Protein AF-A0A6I4Q3R5-F1 (afdb_monomer_lite)

Foldseek 3Di:
DADPVLLVVQVVFFAKAKDQDPVSLQVVLVSCQVSVFDAQVPHRSRDDPDPDDPIWIWGGHPPPPPGTIDTCPDPDVVNNVRGHYCHVVNVVSVVVD

Structure (mmCIF, N/CA/C/O backbone):
data_AF-A0A6I4Q3R5-F1
#
_entry.id   AF-A0A6I4Q3R5-F1
#
loop_
_atom_site.group_PDB
_atom_site.id
_atom_site.type_symbol
_atom_site.label_atom_id
_atom_site.label_alt_id
_atom_site.label_comp_id
_atom_site.label_asym_id
_atom_site.label_entity_id
_atom_site.label_seq_id
_atom_site.pdbx_PDB_ins_code
_atom_site.Cartn_x
_atom_site.Cartn_y
_atom_site.Cartn_z
_atom_site.occupancy
_atom_site.B_iso_or_equiv
_atom_site.auth_seq_id
_atom_site.auth_comp_id
_atom_site.auth_asym_id
_atom_site.auth_atom_id
_atom_site.pdbx_PDB_model_num
ATOM 1 N N . MET A 1 1 ? -2.948 -4.089 14.750 1.00 72.12 1 MET A N 1
ATOM 2 C CA . MET A 1 1 ? -4.152 -4.617 14.089 1.00 72.12 1 MET A CA 1
ATOM 3 C C . MET A 1 1 ? -4.682 -3.460 13.290 1.00 72.12 1 MET A C 1
ATOM 5 O O . MET A 1 1 ? -5.094 -2.483 13.898 1.00 72.12 1 MET A O 1
ATOM 9 N N . THR A 1 2 ? -4.549 -3.535 11.978 1.00 85.88 2 THR A N 1
ATOM 10 C CA . THR A 1 2 ? -4.902 -2.453 11.065 1.00 85.88 2 THR A CA 1
ATOM 11 C C . THR A 1 2 ? -6.408 -2.218 11.066 1.00 85.88 2 THR A C 1
ATOM 13 O O . THR A 1 2 ? -7.206 -3.158 11.119 1.00 85.88 2 THR A O 1
ATOM 16 N N . SER A 1 3 ? -6.821 -0.956 11.018 1.00 91.19 3 SER A N 1
ATOM 17 C CA . SER A 1 3 ? -8.230 -0.585 11.006 1.00 91.19 3 SER A CA 1
ATOM 18 C C . SER A 1 3 ? -8.945 -1.139 9.784 1.00 91.19 3 SER A C 1
ATOM 20 O O . SER A 1 3 ? -8.416 -1.251 8.675 1.00 91.19 3 SER A O 1
ATOM 22 N N . LYS A 1 4 ? -10.237 -1.410 9.981 1.00 90.81 4 LYS A N 1
ATOM 23 C CA . LYS A 1 4 ? -11.132 -1.883 8.925 1.00 90.81 4 LYS A CA 1
ATOM 24 C C . LYS A 1 4 ? -11.130 -0.962 7.698 1.00 90.81 4 LYS A C 1
ATOM 26 O O . LYS A 1 4 ? -11.196 -1.449 6.577 1.00 90.81 4 LYS A O 1
ATOM 31 N N . LYS A 1 5 ? -11.016 0.353 7.907 1.00 92.12 5 LYS A N 1
ATOM 32 C CA . 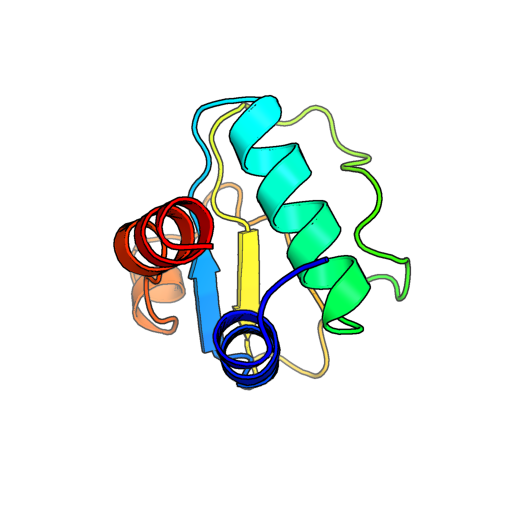LYS A 1 5 ? -10.985 1.357 6.837 1.00 92.12 5 LYS A CA 1
ATOM 33 C C . LYS A 1 5 ? -9.744 1.213 5.954 1.00 92.12 5 LYS A C 1
ATOM 35 O O . LYS A 1 5 ? -9.859 1.277 4.732 1.00 92.12 5 LYS A O 1
ATOM 40 N N . ILE A 1 6 ? -8.579 0.987 6.561 1.00 91.69 6 ILE A N 1
ATOM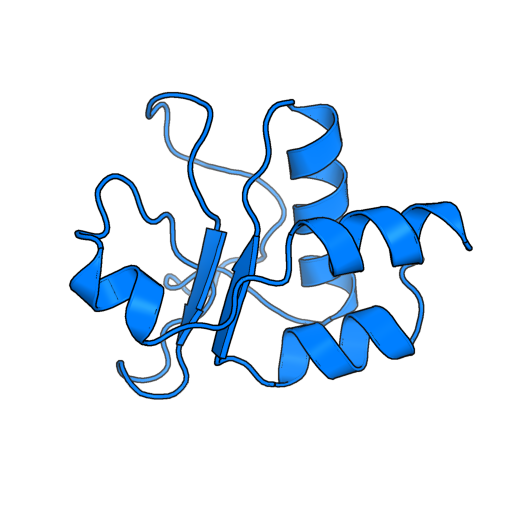 41 C CA . ILE A 1 6 ? -7.340 0.729 5.826 1.00 91.69 6 ILE A CA 1
ATOM 42 C C . ILE A 1 6 ? -7.445 -0.605 5.082 1.00 91.69 6 ILE A C 1
ATOM 44 O O . ILE A 1 6 ? -7.187 -0.640 3.882 1.00 91.69 6 ILE A O 1
ATOM 48 N N . ILE A 1 7 ? -7.921 -1.669 5.738 1.00 90.75 7 ILE A N 1
ATOM 49 C CA . ILE A 1 7 ? -8.116 -2.987 5.108 1.00 90.75 7 ILE A CA 1
ATOM 50 C C . ILE A 1 7 ? -9.014 -2.896 3.867 1.00 90.75 7 ILE A C 1
ATOM 52 O O . ILE A 1 7 ? -8.619 -3.334 2.787 1.00 90.75 7 ILE A O 1
ATOM 56 N N . GLU A 1 8 ? -10.199 -2.293 3.995 1.00 90.62 8 GLU A N 1
ATOM 57 C CA . GLU A 1 8 ? -11.147 -2.147 2.883 1.00 90.62 8 GLU A CA 1
ATOM 58 C C . GLU A 1 8 ? -10.535 -1.361 1.722 1.00 90.62 8 GLU A C 1
ATOM 60 O O . GLU A 1 8 ? -10.764 -1.694 0.560 1.00 90.62 8 GLU A O 1
ATOM 65 N N . ARG A 1 9 ? -9.727 -0.338 2.021 1.00 89.62 9 ARG A N 1
ATOM 66 C CA . ARG A 1 9 ? -9.058 0.460 0.995 1.00 89.62 9 ARG A 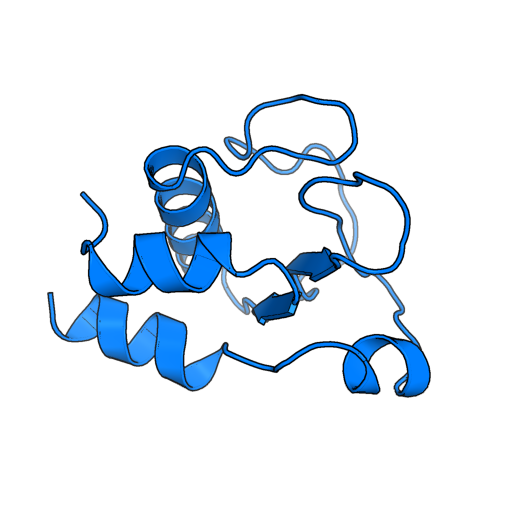CA 1
ATOM 67 C C . ARG A 1 9 ? -7.966 -0.322 0.275 1.00 89.62 9 ARG A C 1
ATOM 69 O O . ARG A 1 9 ? -7.924 -0.291 -0.954 1.00 89.62 9 ARG A O 1
ATOM 76 N N . LEU A 1 10 ? -7.127 -1.049 1.012 1.00 88.75 10 LEU A N 1
ATOM 77 C CA . LEU A 1 10 ? -6.078 -1.889 0.430 1.00 88.75 10 LEU A CA 1
ATOM 78 C C . LEU A 1 10 ? -6.673 -2.985 -0.467 1.00 88.75 10 LEU A C 1
ATOM 80 O O . LEU A 1 10 ? -6.081 -3.333 -1.489 1.00 88.75 10 LEU A O 1
ATOM 84 N N . GLN A 1 11 ? -7.878 -3.465 -0.151 1.00 86.31 11 GLN A N 1
ATOM 85 C CA . GLN A 1 11 ? -8.628 -4.441 -0.945 1.00 86.31 11 GLN A CA 1
ATOM 86 C C . GLN A 1 11 ? -9.281 -3.880 -2.219 1.00 86.31 11 GLN A C 1
ATOM 88 O O . GLN A 1 11 ? -9.809 -4.668 -2.997 1.00 86.31 11 GLN A O 1
ATOM 93 N N . GLN A 1 12 ? -9.244 -2.566 -2.482 1.00 83.00 12 GLN A N 1
ATOM 94 C CA . GLN A 1 12 ? -9.759 -1.993 -3.742 1.00 83.00 12 GLN A CA 1
ATOM 95 C C . GLN A 1 12 ? -8.798 -2.145 -4.932 1.00 83.00 12 GLN A C 1
ATOM 97 O O . GLN A 1 12 ? -9.222 -1.989 -6.070 1.00 83.00 12 GLN A O 1
ATOM 102 N N . LEU A 1 13 ? -7.541 -2.515 -4.674 1.00 72.00 13 LEU A N 1
ATOM 103 C CA . LEU A 1 13 ? -6.577 -3.035 -5.657 1.00 72.00 13 LEU A CA 1
ATOM 104 C C . LEU A 1 13 ? -6.142 -2.094 -6.797 1.00 72.00 13 LEU A C 1
ATOM 106 O O . LEU A 1 13 ? -5.696 -2.597 -7.818 1.00 72.00 13 LEU A O 1
ATOM 110 N N . ASP A 1 14 ? -6.217 -0.771 -6.640 1.00 82.06 14 ASP A N 1
ATOM 111 C CA . ASP A 1 14 ? -5.714 0.203 -7.629 1.00 82.06 14 ASP A CA 1
ATOM 112 C C . ASP A 1 14 ? -5.003 1.377 -6.937 1.00 82.06 14 ASP A C 1
ATOM 114 O O . ASP A 1 14 ? -5.424 2.536 -7.006 1.00 82.06 14 ASP A O 1
ATOM 118 N N . TRP A 1 15 ? -3.933 1.071 -6.206 1.00 86.56 15 TRP A N 1
ATOM 119 C CA . TRP A 1 15 ? -3.230 2.041 -5.366 1.00 86.56 15 TRP A CA 1
ATOM 120 C C . TRP A 1 15 ? -1.723 1.794 -5.327 1.00 86.56 15 TRP A C 1
ATOM 122 O O . TRP A 1 15 ? -1.259 0.691 -5.619 1.00 86.56 15 TRP A O 1
ATOM 132 N N . TYR A 1 16 ? -0.974 2.818 -4.923 1.00 87.06 16 TYR A N 1
ATOM 133 C CA . TYR A 1 16 ? 0.404 2.683 -4.465 1.00 87.06 16 TYR A CA 1
ATOM 134 C C . TYR A 1 16 ? 0.640 3.492 -3.184 1.00 87.06 16 TYR A C 1
ATOM 136 O O . TYR A 1 16 ? -0.071 4.459 -2.897 1.00 87.06 16 TYR A O 1
ATOM 144 N N . VAL A 1 17 ? 1.633 3.059 -2.412 1.00 87.88 17 VAL A N 1
ATOM 145 C CA . VAL A 1 17 ? 2.163 3.744 -1.232 1.00 87.88 17 VAL A CA 1
ATOM 146 C C . VAL A 1 17 ? 3.672 3.845 -1.386 1.00 87.88 17 VAL A C 1
ATOM 148 O O . VAL A 1 17 ? 4.351 2.842 -1.618 1.00 87.88 17 VAL A O 1
ATOM 151 N N . GLU A 1 18 ? 4.199 5.050 -1.227 1.00 87.75 18 GLU A N 1
ATOM 152 C CA . GLU A 1 18 ? 5.630 5.283 -1.067 1.00 87.75 18 GLU A CA 1
ATOM 153 C C . GLU A 1 18 ? 6.020 5.159 0.406 1.00 87.75 18 GLU A C 1
ATOM 155 O O . GLU A 1 18 ? 5.355 5.699 1.284 1.00 87.75 18 GLU A O 1
ATOM 160 N N . TYR A 1 19 ? 7.127 4.485 0.693 1.00 84.44 19 TYR A N 1
ATOM 161 C CA . TYR A 1 19 ? 7.725 4.454 2.027 1.00 84.44 19 TYR A CA 1
ATOM 162 C C . TYR A 1 19 ? 9.134 5.036 1.959 1.00 84.44 19 TYR A C 1
ATOM 164 O O . TYR A 1 19 ? 9.850 4.844 0.984 1.00 84.44 19 TYR A O 1
ATOM 172 N N . LYS A 1 20 ? 9.552 5.741 3.004 1.00 83.94 20 LYS A N 1
ATOM 173 C CA . LYS A 1 20 ? 10.858 6.405 3.137 1.00 83.94 20 LYS A CA 1
ATOM 174 C C . LYS A 1 20 ? 11.721 5.802 4.231 1.00 83.94 20 LYS A C 1
ATOM 176 O O . LYS A 1 20 ? 12.914 6.096 4.283 1.00 83.94 20 LYS A O 1
ATOM 181 N N . THR A 1 21 ? 11.150 4.970 5.103 1.00 84.69 21 THR A N 1
ATOM 182 C CA . THR A 1 21 ? 11.870 4.309 6.205 1.00 84.69 21 THR A CA 1
ATOM 183 C C . THR A 1 21 ? 11.501 2.834 6.324 1.00 84.69 21 THR A C 1
ATOM 185 O O . THR A 1 21 ? 10.397 2.434 5.957 1.00 84.69 21 THR A O 1
ATOM 188 N N . GLU A 1 22 ? 12.411 2.007 6.853 1.00 82.69 22 GLU A N 1
ATOM 189 C CA . GLU A 1 22 ? 12.136 0.579 7.114 1.00 82.69 22 GLU A CA 1
ATOM 190 C C . GLU A 1 22 ? 10.919 0.399 8.029 1.00 82.69 22 GLU A C 1
ATOM 192 O O . GLU A 1 22 ? 10.161 -0.560 7.904 1.00 82.69 22 GLU A O 1
ATOM 197 N N . HIS A 1 23 ? 10.700 1.360 8.928 1.00 86.25 23 HIS A N 1
ATOM 198 C CA . HIS A 1 23 ? 9.534 1.391 9.795 1.00 86.25 23 HIS A CA 1
ATOM 199 C C . HIS A 1 23 ? 8.228 1.579 9.010 1.00 86.25 23 HIS A C 1
ATOM 201 O O . HIS A 1 23 ? 7.285 0.818 9.206 1.00 86.25 23 HIS A O 1
ATOM 207 N N . GLU A 1 24 ? 8.175 2.555 8.100 1.00 88.31 24 GLU A N 1
ATOM 208 C CA . GLU A 1 24 ? 7.011 2.792 7.233 1.00 88.31 24 GLU A CA 1
ATOM 209 C C . GLU A 1 24 ? 6.703 1.581 6.351 1.00 88.31 24 GLU A C 1
ATOM 211 O O . GLU A 1 24 ? 5.543 1.195 6.202 1.00 88.31 24 GLU A O 1
ATOM 216 N N . LEU A 1 25 ? 7.746 0.933 5.834 1.00 85.50 25 LEU A N 1
ATOM 217 C CA . LEU A 1 25 ? 7.613 -0.319 5.105 1.00 85.50 25 LEU A CA 1
ATOM 218 C C . LEU A 1 25 ? 7.010 -1.427 5.980 1.00 85.50 25 LEU A C 1
ATOM 220 O O . LEU A 1 25 ? 6.056 -2.081 5.567 1.00 85.50 25 LEU A O 1
ATOM 224 N N . ALA A 1 26 ? 7.525 -1.633 7.194 1.00 86.88 26 ALA A N 1
ATOM 225 C CA . ALA A 1 26 ? 7.001 -2.651 8.103 1.00 86.88 26 ALA A CA 1
ATOM 226 C C . ALA A 1 26 ? 5.521 -2.410 8.452 1.00 86.88 26 ALA A C 1
ATOM 228 O O . ALA A 1 26 ? 4.744 -3.360 8.556 1.00 86.88 26 ALA A O 1
ATOM 229 N N . LEU A 1 27 ? 5.106 -1.147 8.600 1.00 90.44 27 LEU A N 1
ATOM 230 C CA . LEU A 1 27 ? 3.699 -0.786 8.796 1.00 90.44 27 LEU A CA 1
ATOM 231 C C . LEU A 1 27 ? 2.843 -1.155 7.578 1.00 90.44 27 LEU A C 1
ATOM 233 O O . LEU A 1 27 ? 1.780 -1.755 7.741 1.00 90.44 27 LEU A O 1
ATOM 237 N N . LEU A 1 28 ? 3.318 -0.843 6.371 1.00 88.94 28 LEU A N 1
ATOM 238 C CA . LEU A 1 28 ? 2.628 -1.182 5.127 1.00 88.94 28 LEU A CA 1
ATOM 239 C C . LEU A 1 28 ? 2.476 -2.696 4.943 1.00 88.94 28 LEU A C 1
ATOM 241 O O . LEU A 1 28 ? 1.381 -3.168 4.639 1.00 88.94 28 LEU A O 1
ATOM 245 N N . LEU A 1 29 ? 3.544 -3.460 5.172 1.00 87.94 29 LEU A N 1
ATOM 246 C CA . LEU A 1 29 ? 3.541 -4.922 5.069 1.00 87.94 29 LEU A CA 1
ATOM 247 C C . LEU A 1 29 ? 2.572 -5.565 6.070 1.00 87.94 29 LEU A C 1
ATOM 249 O O . LEU A 1 29 ? 1.760 -6.406 5.687 1.00 87.94 29 LEU A O 1
ATOM 253 N N . ASN A 1 30 ? 2.568 -5.106 7.325 1.00 89.75 30 ASN A N 1
ATOM 254 C CA . ASN A 1 30 ? 1.606 -5.575 8.327 1.00 89.75 30 ASN A CA 1
ATOM 255 C C . ASN A 1 30 ? 0.156 -5.270 7.929 1.00 89.75 30 ASN A C 1
ATOM 257 O O . ASN A 1 30 ? -0.707 -6.136 8.053 1.00 89.75 30 ASN A O 1
ATOM 261 N N . ALA A 1 31 ? -0.113 -4.072 7.404 1.00 90.62 31 ALA A N 1
ATOM 262 C CA . ALA A 1 31 ? -1.447 -3.710 6.932 1.00 90.62 31 ALA A CA 1
ATOM 263 C C . ALA A 1 31 ? -1.895 -4.561 5.735 1.00 90.62 31 ALA A C 1
ATOM 265 O O . ALA A 1 31 ? -3.057 -4.960 5.652 1.00 90.62 31 ALA A O 1
ATOM 266 N N . CYS A 1 32 ? -0.973 -4.883 4.827 1.00 88.06 32 CYS A N 1
ATOM 267 C CA . CYS A 1 32 ? -1.238 -5.782 3.709 1.00 88.06 32 CYS A CA 1
ATOM 268 C C . CYS A 1 32 ? -1.519 -7.212 4.182 1.00 88.06 32 CYS A C 1
ATOM 270 O O . CYS A 1 32 ? -2.470 -7.830 3.701 1.00 88.06 32 CYS A O 1
ATOM 272 N N . LEU A 1 33 ? -0.759 -7.712 5.160 1.00 88.44 33 LEU A N 1
ATOM 273 C CA . LEU A 1 33 ? -0.994 -9.017 5.777 1.00 88.44 33 LEU A CA 1
ATOM 274 C C . LEU A 1 33 ? -2.382 -9.088 6.429 1.00 88.44 33 LEU A C 1
ATOM 276 O O . LEU A 1 33 ? -3.141 -10.013 6.138 1.00 88.44 33 LEU A O 1
ATOM 280 N N . ASP A 1 34 ? -2.742 -8.085 7.236 1.00 89.62 34 ASP A N 1
ATOM 281 C CA . ASP A 1 34 ? -4.064 -7.971 7.870 1.00 89.62 34 ASP A CA 1
ATOM 282 C C . ASP A 1 34 ? -5.193 -7.900 6.820 1.00 89.62 34 ASP A C 1
ATOM 284 O O . ASP A 1 34 ? -6.285 -8.434 7.026 1.00 89.62 34 ASP A O 1
ATOM 288 N N . ALA A 1 35 ? -4.930 -7.285 5.662 1.00 87.81 35 ALA A N 1
ATOM 289 C CA . ALA A 1 35 ? -5.876 -7.179 4.553 1.00 87.81 35 ALA A CA 1
ATOM 290 C C . ALA A 1 35 ? -5.943 -8.426 3.647 1.00 87.81 35 ALA A C 1
ATOM 292 O O . ALA A 1 35 ? -6.778 -8.465 2.734 1.00 87.81 35 ALA A O 1
ATOM 293 N N . GLY A 1 36 ? -5.099 -9.439 3.878 1.00 85.50 36 GLY A N 1
ATOM 294 C CA . GLY A 1 36 ? -5.000 -10.630 3.028 1.00 85.50 36 GLY A CA 1
ATOM 295 C C . GLY A 1 36 ? -4.410 -10.338 1.645 1.00 85.50 36 GLY A C 1
ATOM 296 O O . GLY A 1 36 ? -4.750 -10.997 0.662 1.00 85.50 36 GLY A O 1
ATOM 297 N N . VAL A 1 37 ? -3.565 -9.314 1.550 1.00 82.75 37 VAL A N 1
ATOM 298 C CA . VAL A 1 37 ? -2.893 -8.892 0.325 1.00 82.75 37 VAL A CA 1
ATOM 299 C C . VAL A 1 37 ? -1.472 -9.474 0.317 1.00 82.75 37 VAL A C 1
ATOM 301 O O . VAL A 1 37 ? -0.659 -9.152 1.179 1.00 82.75 37 VAL A O 1
ATOM 304 N N . GLY A 1 38 ? -1.187 -10.353 -0.648 1.00 79.31 38 GLY A N 1
ATOM 305 C CA . GLY A 1 38 ? 0.128 -10.986 -0.834 1.00 79.31 38 GLY A CA 1
ATOM 306 C C . GLY A 1 38 ? 1.003 -10.290 -1.878 1.00 79.31 38 GLY A C 1
ATOM 307 O O . GLY A 1 38 ? 0.617 -9.241 -2.388 1.00 79.31 38 GLY A O 1
ATOM 308 N N . TRP A 1 39 ? 2.137 -10.899 -2.226 1.00 78.94 39 TRP A N 1
ATOM 309 C CA . TRP A 1 39 ? 3.033 -10.570 -3.347 1.00 78.94 39 TRP A CA 1
ATOM 310 C C . TRP A 1 39 ? 2.620 -11.281 -4.639 1.00 78.94 39 TRP A C 1
ATOM 312 O O . TRP A 1 39 ? 1.925 -12.302 -4.590 1.00 78.94 39 TRP A O 1
ATOM 322 N N . TYR A 1 40 ? 3.026 -10.748 -5.800 1.00 73.62 40 TYR A N 1
ATOM 323 C CA . TYR A 1 40 ? 2.703 -11.279 -7.141 1.00 73.62 40 TYR A CA 1
ATOM 324 C C . TYR A 1 40 ? 3.025 -12.773 -7.316 1.00 73.62 40 TYR A C 1
ATOM 326 O O . TYR A 1 40 ? 2.327 -13.470 -8.047 1.00 73.62 40 TYR A O 1
ATOM 334 N N . ASP A 1 41 ? 4.028 -13.284 -6.603 1.00 71.06 41 ASP A N 1
ATOM 335 C CA . ASP A 1 41 ? 4.425 -14.697 -6.597 1.00 71.06 41 ASP A CA 1
ATOM 336 C C . ASP A 1 41 ? 3.493 -15.608 -5.768 1.00 71.06 41 ASP A C 1
ATOM 338 O O . ASP A 1 41 ? 3.653 -16.830 -5.756 1.00 71.06 41 ASP A O 1
ATOM 342 N N . GLY A 1 42 ? 2.491 -15.028 -5.102 1.00 70.56 42 GLY A N 1
ATOM 343 C CA . GLY A 1 42 ? 1.552 -15.716 -4.218 1.00 70.56 42 GLY A CA 1
ATOM 344 C C . GLY A 1 42 ? 2.018 -15.812 -2.763 1.00 70.56 42 GLY A C 1
ATOM 345 O O . GLY A 1 42 ? 1.296 -16.386 -1.946 1.00 70.56 42 GLY A O 1
ATOM 346 N N . GLY A 1 43 ? 3.186 -15.261 -2.424 1.00 73.75 43 GLY A N 1
ATOM 347 C CA . GLY A 1 43 ? 3.689 -15.168 -1.058 1.00 73.75 43 GLY A CA 1
ATOM 348 C C . GLY A 1 43 ? 2.920 -14.152 -0.212 1.00 73.75 43 GLY A C 1
ATOM 349 O O . GLY A 1 43 ? 2.262 -13.247 -0.725 1.00 73.75 43 GLY A O 1
ATOM 350 N N . ASN A 1 44 ? 3.008 -14.277 1.112 1.00 74.50 44 ASN A N 1
ATOM 351 C CA . ASN A 1 44 ? 2.493 -13.241 2.007 1.00 74.50 44 ASN A CA 1
ATOM 352 C C . ASN A 1 44 ? 3.405 -12.011 1.960 1.00 74.50 44 ASN A C 1
ATOM 354 O O . ASN A 1 44 ? 4.623 -12.146 1.865 1.00 74.50 44 ASN A O 1
ATOM 358 N N . ALA A 1 45 ? 2.823 -10.824 2.120 1.00 70.69 45 ALA A N 1
ATOM 359 C CA . ALA A 1 45 ? 3.552 -9.561 2.199 1.00 70.69 45 ALA A CA 1
ATOM 360 C C . ALA A 1 45 ? 4.250 -9.376 3.559 1.00 70.69 45 ALA A C 1
ATOM 362 O O . ALA A 1 45 ? 4.003 -8.404 4.261 1.00 70.69 45 ALA A O 1
ATOM 363 N N . THR A 1 46 ? 5.061 -10.345 3.989 1.00 71.62 46 THR A N 1
ATOM 364 C CA . THR A 1 46 ? 5.722 -10.341 5.307 1.00 71.62 46 THR A CA 1
ATOM 365 C C . THR A 1 46 ? 7.124 -9.754 5.272 1.00 71.62 46 THR A C 1
ATOM 367 O O . THR A 1 46 ? 7.601 -9.255 6.285 1.00 71.62 46 THR A O 1
ATOM 370 N N . GLU A 1 47 ? 7.786 -9.806 4.119 1.00 69.12 47 GLU A N 1
ATOM 371 C CA . GLU A 1 47 ? 9.134 -9.282 3.924 1.00 69.12 47 GLU A CA 1
ATOM 372 C C . GLU A 1 47 ? 9.363 -8.896 2.462 1.00 69.12 47 GLU A C 1
ATOM 374 O O . GLU A 1 47 ? 8.707 -9.419 1.558 1.00 69.12 47 GLU A O 1
ATOM 379 N N . ILE A 1 48 ? 10.297 -7.969 2.248 1.00 64.94 48 ILE A N 1
ATOM 380 C CA . ILE A 1 48 ? 10.872 -7.690 0.934 1.00 64.94 48 ILE A CA 1
ATOM 381 C C . ILE A 1 48 ? 12.049 -8.647 0.740 1.00 64.94 48 ILE A C 1
ATOM 383 O O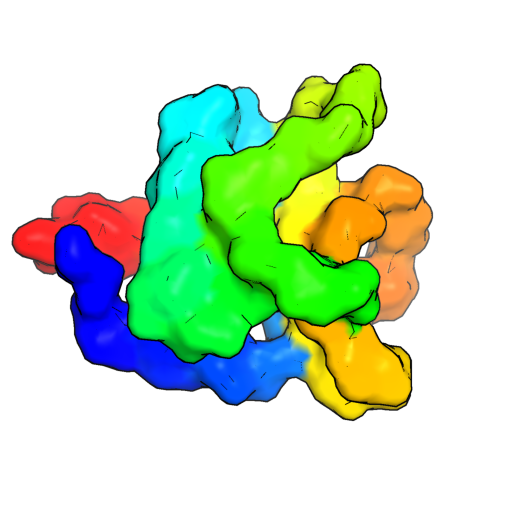 . ILE A 1 48 ? 12.966 -8.650 1.558 1.00 64.94 48 ILE A O 1
ATOM 387 N N . VAL A 1 49 ? 12.044 -9.424 -0.345 1.00 56.34 49 VAL A N 1
ATOM 388 C CA . VAL A 1 49 ? 13.140 -10.357 -0.669 1.00 56.34 49 VAL A CA 1
ATOM 389 C C . VAL A 1 49 ? 14.286 -9.665 -1.428 1.00 56.34 49 VAL A C 1
ATOM 391 O O . VAL A 1 49 ? 15.405 -10.171 -1.422 1.00 56.34 49 VAL A O 1
ATOM 394 N N . ASP A 1 50 ? 14.043 -8.500 -2.044 1.00 55.38 50 ASP A N 1
ATOM 395 C CA . ASP A 1 50 ? 14.992 -7.868 -2.968 1.00 55.38 50 ASP A CA 1
ATOM 396 C C . ASP A 1 50 ? 15.721 -6.627 -2.426 1.00 55.38 50 ASP A C 1
ATOM 398 O O . ASP A 1 50 ? 15.155 -5.768 -1.751 1.00 55.38 50 ASP A O 1
ATOM 402 N N . SER A 1 51 ? 17.007 -6.539 -2.767 1.00 49.75 51 SER A N 1
ATOM 403 C CA . SER A 1 51 ? 18.001 -5.562 -2.294 1.00 49.75 51 SER A CA 1
ATOM 404 C C . SER A 1 51 ? 18.012 -4.225 -3.056 1.00 49.75 51 SER A C 1
ATOM 406 O O . SER A 1 51 ? 19.033 -3.535 -3.067 1.00 49.75 51 SER A O 1
ATOM 408 N N . ASP A 1 52 ? 16.924 -3.880 -3.744 1.00 56.34 52 ASP A N 1
ATOM 409 C CA . ASP A 1 52 ? 16.858 -2.715 -4.634 1.00 56.34 52 ASP A CA 1
ATOM 410 C C . ASP A 1 52 ? 16.576 -1.392 -3.887 1.00 56.34 52 ASP A C 1
ATOM 412 O O . ASP A 1 52 ? 16.071 -1.398 -2.759 1.00 56.34 52 ASP A O 1
ATOM 416 N N . PRO A 1 53 ? 16.969 -0.234 -4.461 1.00 57.09 53 PRO A N 1
ATOM 417 C CA . PRO A 1 53 ? 17.233 0.979 -3.704 1.00 57.09 53 PRO A CA 1
ATOM 418 C C . PRO A 1 53 ? 15.973 1.548 -3.059 1.00 57.09 53 PRO A C 1
ATOM 420 O O . PRO A 1 53 ? 15.053 2.047 -3.700 1.00 57.09 53 PRO A O 1
ATOM 423 N N . PHE A 1 54 ? 16.012 1.519 -1.738 1.00 56.62 54 PHE A N 1
ATOM 424 C CA . PHE A 1 54 ? 15.179 2.286 -0.837 1.00 56.62 54 PHE A CA 1
ATOM 425 C C . PHE A 1 54 ? 15.295 3.791 -1.153 1.00 56.62 54 PHE A C 1
ATOM 427 O O . PHE A 1 54 ? 16.430 4.283 -1.203 1.00 56.62 54 PHE A O 1
ATOM 434 N N . PRO A 1 55 ? 14.201 4.568 -1.307 1.00 63.28 55 PRO A N 1
ATOM 435 C CA . PRO A 1 55 ? 12.766 4.234 -1.258 1.00 63.28 55 PRO A CA 1
ATOM 436 C C . PRO A 1 55 ? 12.112 3.915 -2.624 1.00 63.28 55 PRO A C 1
ATOM 438 O O . PRO A 1 55 ? 12.447 4.539 -3.630 1.00 63.28 55 PRO A O 1
ATOM 441 N N . ALA A 1 56 ? 11.113 3.018 -2.641 1.00 68.88 56 ALA A N 1
ATOM 442 C CA . ALA A 1 56 ? 10.323 2.665 -3.831 1.00 68.88 56 ALA A CA 1
ATOM 443 C C . ALA A 1 56 ? 8.819 2.532 -3.503 1.00 68.88 56 ALA A C 1
ATOM 445 O O . ALA A 1 56 ? 8.477 2.157 -2.383 1.00 68.88 56 ALA A O 1
ATOM 446 N N . PRO A 1 57 ? 7.901 2.812 -4.445 1.00 74.44 57 PRO A N 1
ATOM 447 C CA . PRO A 1 57 ? 6.481 2.564 -4.232 1.00 74.44 57 PRO A CA 1
ATOM 448 C C . PRO A 1 57 ? 6.157 1.061 -4.249 1.00 74.44 57 PRO A C 1
ATOM 450 O O . PRO A 1 57 ? 6.653 0.307 -5.091 1.00 74.44 57 PRO A O 1
ATOM 453 N N . ILE A 1 58 ? 5.273 0.639 -3.343 1.00 79.75 58 ILE A N 1
ATOM 454 C CA . ILE A 1 58 ? 4.585 -0.659 -3.383 1.00 79.75 58 ILE A CA 1
ATOM 455 C C . ILE A 1 58 ? 3.135 -0.396 -3.755 1.00 79.75 58 ILE A C 1
ATOM 457 O O . ILE A 1 58 ? 2.499 0.501 -3.204 1.00 79.75 58 ILE A O 1
ATOM 461 N N . GLY A 1 59 ? 2.583 -1.195 -4.658 1.00 77.06 59 GLY A N 1
ATOM 462 C CA . GLY A 1 59 ? 1.178 -1.061 -5.009 1.00 77.06 59 GLY A CA 1
ATOM 463 C C . GLY A 1 59 ? 0.590 -2.310 -5.633 1.00 77.06 59 GLY A C 1
ATOM 464 O O . GLY A 1 59 ? 1.258 -3.337 -5.781 1.00 77.06 59 GLY A O 1
ATOM 465 N N . ARG A 1 60 ? -0.682 -2.194 -5.998 1.00 72.12 60 ARG A N 1
ATOM 466 C CA . ARG A 1 60 ? -1.465 -3.255 -6.626 1.00 72.12 60 ARG A CA 1
ATOM 467 C C . ARG A 1 60 ? -2.355 -2.670 -7.715 1.00 72.12 60 ARG A C 1
ATOM 469 O O . ARG A 1 60 ? -2.908 -1.586 -7.530 1.00 72.12 60 ARG A O 1
ATOM 476 N N . SER A 1 61 ? -2.488 -3.409 -8.817 1.00 68.81 61 SER A N 1
ATOM 477 C CA . SER A 1 61 ? -3.312 -3.052 -9.975 1.00 68.81 61 SER A CA 1
ATOM 478 C C . SER A 1 61 ? -4.379 -4.104 -10.232 1.00 68.81 61 SER A C 1
ATOM 480 O O . SER A 1 61 ? -4.068 -5.290 -10.327 1.00 68.81 61 SER A O 1
ATOM 482 N N . SER A 1 62 ? -5.622 -3.687 -10.459 1.00 66.19 62 SER A N 1
ATOM 483 C CA . SER A 1 62 ? -6.687 -4.590 -10.903 1.00 66.19 62 SER A CA 1
ATOM 484 C C . SER A 1 62 ? -6.618 -4.862 -12.413 1.00 66.19 62 SER A C 1
ATOM 486 O O . SER A 1 62 ? -7.169 -5.852 -12.901 1.00 66.19 62 SER A O 1
ATOM 488 N N . LYS A 1 63 ? -5.931 -3.989 -13.169 1.00 60.84 63 LYS A N 1
ATOM 489 C CA . LYS A 1 63 ? -5.895 -3.990 -14.644 1.00 60.84 63 LYS A CA 1
ATOM 490 C C . LYS A 1 63 ? -4.814 -4.881 -15.244 1.00 60.84 63 LYS A C 1
ATOM 492 O O . LYS A 1 63 ? -5.017 -5.444 -16.321 1.00 60.84 63 LYS A O 1
ATOM 497 N N . HIS A 1 64 ? -3.680 -5.017 -14.570 1.00 55.84 64 HIS A N 1
ATOM 498 C CA . HIS A 1 64 ? -2.583 -5.875 -15.010 1.00 55.84 64 HIS A CA 1
ATOM 499 C C . HIS A 1 64 ? -2.736 -7.221 -14.291 1.00 55.84 64 HIS A C 1
ATOM 501 O O . HIS A 1 64 ? -2.369 -7.339 -13.134 1.00 55.84 64 HIS A O 1
ATOM 507 N N . ARG A 1 65 ? -3.441 -8.161 -14.954 1.00 49.16 65 ARG A N 1
ATOM 508 C CA . ARG A 1 65 ? -3.744 -9.564 -14.563 1.00 49.16 65 ARG A CA 1
ATOM 509 C C . ARG A 1 65 ? -3.385 -9.947 -13.121 1.00 49.16 65 ARG A C 1
ATOM 511 O O . ARG A 1 65 ? -2.224 -10.203 -12.919 1.00 49.16 65 ARG A O 1
ATOM 518 N N . ASN A 1 66 ? -4.343 -10.189 -12.217 1.00 54.06 66 ASN A N 1
ATOM 519 C CA . ASN A 1 66 ? -4.199 -10.988 -10.969 1.00 54.06 66 ASN A CA 1
ATOM 520 C C . ASN A 1 66 ? -2.945 -10.792 -10.085 1.00 54.06 66 ASN A C 1
ATOM 522 O O . ASN A 1 66 ? -2.794 -11.514 -9.097 1.00 54.06 66 ASN A O 1
ATOM 526 N N . ASP A 1 67 ? -2.075 -9.843 -10.390 1.00 56.03 67 ASP A N 1
ATOM 527 C CA . ASP A 1 67 ? -0.784 -9.734 -9.772 1.00 56.03 67 ASP A CA 1
ATOM 528 C C . ASP A 1 67 ? -1.060 -9.009 -8.460 1.00 56.03 67 ASP A C 1
ATOM 530 O O . ASP A 1 67 ? -1.605 -7.904 -8.380 1.00 56.03 67 ASP A O 1
ATOM 534 N N . ASN A 1 68 ? -0.820 -9.755 -7.394 1.00 65.19 68 ASN A N 1
ATOM 535 C CA . ASN A 1 68 ? -0.733 -9.286 -6.025 1.00 65.19 68 ASN A CA 1
ATOM 536 C C . ASN A 1 68 ? 0.335 -8.154 -5.916 1.00 65.19 68 ASN A C 1
ATOM 538 O O . ASN A 1 68 ? 0.778 -7.607 -6.922 1.00 65.19 68 ASN A O 1
ATOM 542 N N . LEU A 1 69 ? 0.746 -7.736 -4.716 1.00 73.81 69 LEU A N 1
ATOM 543 C CA . LEU A 1 69 ? 1.690 -6.616 -4.551 1.00 73.81 69 LEU A CA 1
ATOM 544 C C . LEU A 1 69 ? 2.956 -6.791 -5.394 1.00 73.81 69 LEU A C 1
ATOM 546 O O . LEU A 1 69 ? 3.476 -7.900 -5.542 1.00 73.81 69 LEU A O 1
ATOM 550 N N . GLY A 1 70 ? 3.466 -5.675 -5.902 1.00 70.81 70 GLY A N 1
ATOM 551 C CA . GLY A 1 70 ? 4.728 -5.617 -6.624 1.00 70.81 70 GLY A CA 1
ATOM 552 C C . GLY A 1 70 ? 5.574 -4.431 -6.183 1.00 70.81 70 GLY A C 1
ATOM 553 O O . GLY A 1 70 ? 5.048 -3.400 -5.751 1.00 70.81 70 GLY A O 1
ATOM 554 N N . PHE A 1 71 ? 6.891 -4.589 -6.320 1.00 68.12 71 PHE A N 1
ATOM 555 C CA . PHE A 1 71 ? 7.809 -3.459 -6.299 1.00 68.12 71 PHE A CA 1
ATOM 556 C C . PHE A 1 71 ? 7.747 -2.741 -7.621 1.00 68.12 71 PHE A C 1
ATOM 558 O O . PHE A 1 71 ? 7.838 -3.337 -8.694 1.00 68.12 71 PHE A O 1
ATOM 565 N N . TYR A 1 72 ? 7.667 -1.432 -7.522 1.00 64.19 72 TYR A N 1
ATOM 566 C CA . TYR A 1 72 ? 7.623 -0.568 -8.671 1.00 64.19 72 TYR A CA 1
ATOM 567 C C . TYR A 1 72 ? 8.916 0.235 -8.750 1.00 64.19 72 TYR A C 1
ATOM 569 O O . TYR A 1 72 ? 8.918 1.465 -8.717 1.00 64.19 72 TYR A O 1
ATOM 577 N N . VAL A 1 73 ? 10.041 -0.481 -8.858 1.00 48.94 73 VAL A N 1
ATOM 578 C CA . VAL A 1 73 ? 11.347 0.123 -9.138 1.00 48.94 73 VAL A CA 1
ATOM 579 C C . VAL A 1 73 ? 11.312 0.622 -10.583 1.00 48.94 73 VAL A C 1
ATOM 581 O O . VAL A 1 73 ? 11.473 -0.138 -11.533 1.00 48.94 73 VAL A O 1
ATOM 584 N N . GLY A 1 74 ? 11.011 1.907 -10.761 1.00 47.12 74 GLY A N 1
ATOM 585 C CA . GLY A 1 74 ? 10.985 2.535 -12.079 1.00 47.12 74 GLY A CA 1
ATOM 586 C C . GLY A 1 74 ? 9.654 2.447 -12.822 1.00 47.12 74 GLY A C 1
ATOM 587 O O . GLY A 1 74 ? 9.664 2.414 -14.056 1.00 47.12 74 GLY A O 1
ATOM 588 N N . LEU A 1 75 ? 8.505 2.474 -12.126 1.00 52.69 75 LEU A N 1
ATOM 589 C CA . LEU A 1 75 ? 7.290 2.916 -12.814 1.00 52.69 75 LEU A CA 1
ATOM 590 C C . LEU A 1 75 ? 7.581 4.300 -13.394 1.00 52.69 75 LEU A C 1
ATOM 592 O O . LEU A 1 75 ? 7.762 5.278 -12.675 1.00 52.69 75 LEU A O 1
ATOM 596 N N . THR A 1 76 ? 7.629 4.366 -14.720 1.00 56.19 76 THR A N 1
ATOM 597 C CA . THR A 1 76 ? 7.478 5.637 -15.421 1.00 56.19 76 THR A CA 1
ATOM 598 C C . THR A 1 76 ? 6.213 6.321 -14.898 1.00 56.19 76 THR A C 1
ATOM 600 O O . THR A 1 76 ? 5.248 5.637 -14.539 1.00 56.19 76 THR A O 1
ATOM 603 N N . ASP A 1 77 ? 6.183 7.653 -14.885 1.00 60.44 77 ASP A N 1
ATOM 604 C CA . ASP A 1 77 ? 5.016 8.430 -14.443 1.00 60.44 77 ASP A CA 1
ATOM 605 C C . ASP A 1 77 ? 3.687 7.912 -15.026 1.00 60.44 77 ASP A C 1
ATOM 607 O O . ASP A 1 77 ? 2.636 8.030 -14.407 1.00 60.44 77 ASP A O 1
ATOM 611 N N . GLU A 1 78 ? 3.706 7.329 -16.226 1.00 65.31 78 GLU A N 1
ATOM 612 C CA . GLU A 1 78 ? 2.536 6.758 -16.900 1.00 65.31 78 GLU A CA 1
ATOM 613 C C . GLU A 1 78 ? 1.920 5.560 -16.189 1.00 65.31 78 GLU A C 1
ATOM 615 O O . GLU A 1 78 ? 0.704 5.374 -16.239 1.00 65.31 78 GLU A O 1
ATOM 620 N N . ALA A 1 79 ? 2.736 4.757 -15.523 1.00 63.22 79 ALA A N 1
ATOM 621 C CA . ALA A 1 79 ? 2.269 3.580 -14.827 1.00 63.22 79 ALA A CA 1
ATOM 622 C C . ALA A 1 79 ? 1.838 3.926 -13.388 1.00 63.22 79 ALA A C 1
ATOM 624 O O . ALA A 1 79 ? 0.829 3.394 -12.930 1.00 63.22 79 ALA A O 1
ATOM 625 N N . LEU A 1 80 ? 2.465 4.915 -12.732 1.00 67.25 80 LEU A N 1
ATOM 626 C CA . LEU A 1 80 ? 1.934 5.510 -11.492 1.00 67.25 80 LEU A CA 1
ATOM 627 C C . LEU A 1 80 ? 0.601 6.234 -11.724 1.00 67.25 80 LEU 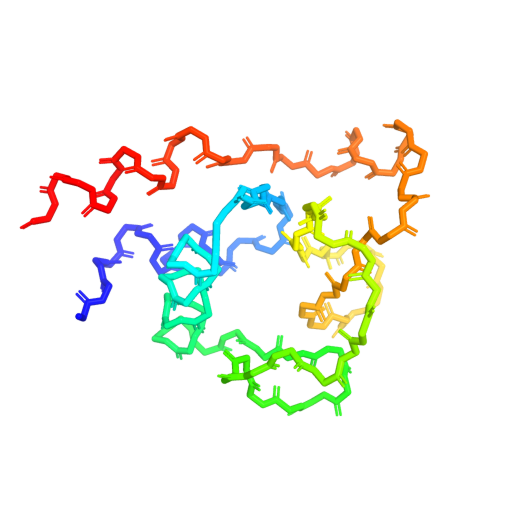A C 1
ATOM 629 O O . LEU A 1 80 ? -0.318 6.064 -10.935 1.00 67.25 80 LEU A O 1
ATOM 633 N N . LYS A 1 81 ? 0.425 6.944 -12.849 1.00 69.31 81 LYS A N 1
ATOM 634 C CA . LYS A 1 81 ? -0.845 7.613 -13.222 1.00 69.31 81 LYS A CA 1
ATOM 635 C C . LYS A 1 81 ? -2.053 6.678 -13.319 1.00 69.31 81 LYS A C 1
ATOM 637 O O . LYS A 1 81 ? -3.188 7.152 -13.323 1.00 69.31 81 LYS A O 1
ATOM 642 N N . GLN A 1 82 ? -1.832 5.373 -13.462 1.00 72.94 82 GLN A N 1
ATOM 643 C CA . GLN A 1 82 ? -2.908 4.380 -13.506 1.00 72.94 82 GLN A CA 1
ATOM 644 C C . GLN A 1 82 ? -3.369 3.938 -12.113 1.00 72.94 82 GLN A C 1
ATOM 646 O O . GLN A 1 82 ? -4.414 3.297 -12.016 1.00 72.94 82 GLN A O 1
ATOM 651 N N . HIS A 1 83 ? -2.620 4.297 -11.071 1.00 79.00 83 HIS A N 1
ATOM 652 C CA . HIS A 1 83 ? -2.849 3.916 -9.686 1.00 79.00 83 HIS A CA 1
ATOM 653 C C . HIS A 1 83 ? -3.117 5.155 -8.843 1.00 79.00 83 HIS A C 1
ATOM 655 O O . HIS A 1 83 ? -2.626 6.249 -9.121 1.00 79.00 83 HIS A O 1
ATOM 661 N N . GLN A 1 84 ? -3.901 4.987 -7.788 1.00 86.75 84 GLN A N 1
ATOM 662 C CA . GLN A 1 84 ? -4.095 6.064 -6.840 1.00 86.75 84 GLN A CA 1
ATOM 663 C C . GLN A 1 84 ? -2.935 6.120 -5.844 1.00 86.75 84 GLN A C 1
ATOM 665 O O . GLN A 1 84 ? -2.692 5.153 -5.126 1.00 86.75 84 GLN A O 1
ATOM 670 N N . ASP A 1 85 ? -2.282 7.274 -5.743 1.00 88.88 85 ASP A N 1
ATOM 671 C CA . ASP A 1 85 ? -1.419 7.564 -4.600 1.00 88.88 85 ASP A CA 1
ATOM 672 C C . ASP A 1 85 ? -2.276 7.636 -3.334 1.00 88.88 85 ASP A C 1
ATOM 674 O O . ASP A 1 85 ? -3.182 8.475 -3.232 1.00 88.88 85 ASP A O 1
ATOM 678 N N . ILE A 1 86 ? -2.034 6.733 -2.388 1.00 91.75 86 ILE A N 1
ATOM 679 C CA . ILE A 1 86 ? -2.685 6.761 -1.075 1.00 91.75 86 ILE A CA 1
ATOM 680 C C . ILE A 1 86 ? -1.681 6.989 0.056 1.00 91.75 86 ILE A C 1
ATOM 682 O O . ILE A 1 86 ? -2.050 6.799 1.210 1.00 91.75 86 ILE A O 1
ATOM 686 N N . THR A 1 87 ? -0.447 7.397 -0.249 1.00 91.75 87 THR A N 1
ATOM 687 C CA . THR A 1 87 ? 0.664 7.499 0.709 1.00 91.75 87 THR A CA 1
ATOM 688 C C . THR A 1 87 ? 0.308 8.347 1.928 1.00 91.75 87 THR A C 1
ATOM 690 O O . THR A 1 87 ? 0.306 7.841 3.051 1.00 91.75 87 THR A O 1
ATOM 693 N N . ASP A 1 88 ? -0.051 9.617 1.716 1.00 93.50 88 ASP A N 1
ATOM 694 C CA . ASP A 1 88 ? -0.360 10.541 2.814 1.00 93.50 88 ASP A CA 1
ATOM 695 C C . ASP A 1 88 ? -1.558 10.048 3.630 1.00 93.50 88 ASP A C 1
ATOM 697 O O . ASP A 1 88 ? -1.489 9.942 4.854 1.00 93.50 88 ASP A O 1
ATOM 701 N N . TRP A 1 89 ? -2.629 9.656 2.936 1.00 94.69 89 TRP A N 1
ATOM 702 C CA . TRP A 1 89 ? -3.836 9.125 3.561 1.00 94.69 89 TRP A CA 1
ATOM 703 C C . TRP A 1 89 ? -3.541 7.887 4.418 1.00 94.69 89 TRP A C 1
ATOM 705 O O . TRP A 1 89 ? -4.005 7.796 5.550 1.00 94.69 89 TRP A O 1
ATOM 715 N N . PHE A 1 90 ? -2.744 6.946 3.912 1.00 93.88 90 PHE A N 1
ATOM 716 C CA . PHE A 1 90 ? -2.422 5.699 4.600 1.00 93.88 90 PHE A CA 1
ATOM 717 C C . PHE A 1 90 ? -1.704 5.962 5.927 1.00 93.88 90 PHE A C 1
ATOM 719 O O . PHE A 1 90 ? -2.124 5.459 6.971 1.00 93.88 90 PHE A O 1
ATOM 726 N N . PHE A 1 91 ? -0.663 6.801 5.915 1.00 92.56 91 PHE A N 1
ATOM 727 C CA . PHE A 1 91 ? 0.083 7.129 7.132 1.00 92.56 91 PHE 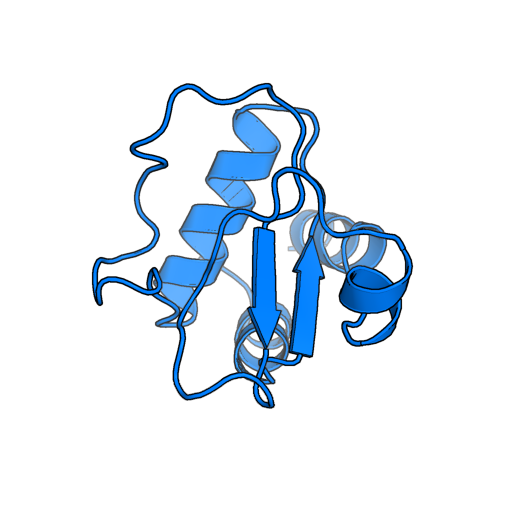A CA 1
ATOM 728 C C . PHE A 1 91 ? -0.667 8.079 8.070 1.00 92.56 91 PHE A C 1
ATOM 730 O O . PHE A 1 91 ? -0.390 8.099 9.270 1.00 92.56 91 PHE A O 1
ATOM 737 N N . GLU A 1 92 ? -1.591 8.898 7.574 1.00 93.56 92 GLU A N 1
ATOM 738 C CA . GLU A 1 92 ? -2.502 9.668 8.427 1.00 93.56 92 GLU A CA 1
ATOM 739 C C . GLU A 1 92 ? -3.504 8.768 9.148 1.00 93.56 92 GLU A C 1
ATOM 741 O O . GLU A 1 92 ? -3.655 8.886 10.362 1.00 93.56 92 GLU A O 1
ATOM 746 N N . GLU A 1 93 ? -4.151 7.837 8.447 1.00 92.75 93 GLU A N 1
ATOM 747 C CA . GLU A 1 93 ? -5.100 6.911 9.072 1.00 92.75 93 GLU A CA 1
ATOM 748 C C . GLU A 1 93 ? -4.411 5.992 10.085 1.00 92.75 93 GLU A C 1
ATOM 750 O O . GLU A 1 93 ? -4.942 5.816 11.176 1.00 92.75 93 GLU A O 1
ATOM 755 N N . LEU A 1 94 ? -3.201 5.498 9.790 1.00 88.38 94 LEU A N 1
ATOM 756 C CA . LEU A 1 94 ? -2.407 4.715 10.747 1.00 88.38 94 LEU A CA 1
ATOM 757 C C . LEU A 1 94 ? -2.076 5.481 12.037 1.00 88.38 94 LEU A C 1
ATOM 759 O O . LEU A 1 94 ? -1.914 4.865 13.084 1.00 88.38 94 LEU A O 1
ATOM 763 N N . ARG A 1 95 ? -1.935 6.811 11.974 1.00 86.62 95 ARG A N 1
ATOM 764 C CA . ARG A 1 95 ? -1.652 7.660 13.147 1.00 86.62 95 ARG A CA 1
ATOM 765 C C . ARG A 1 95 ? -2.895 7.995 13.968 1.00 86.62 95 ARG A C 1
ATOM 767 O O . ARG A 1 95 ? -2.754 8.438 15.104 1.00 86.62 95 ARG A O 1
ATOM 774 N N . ASN A 1 96 ? -4.076 7.844 13.376 1.00 80.31 96 ASN A N 1
ATOM 775 C CA . ASN A 1 96 ? -5.364 8.124 14.008 1.00 80.31 96 ASN A CA 1
ATOM 776 C C . ASN A 1 96 ? -6.011 6.868 14.630 1.00 80.31 96 ASN A C 1
ATOM 778 O O . ASN A 1 96 ? -7.115 6.969 15.169 1.00 80.31 96 ASN A O 1
ATOM 782 N N . GLU A 1 97 ? -5.341 5.714 14.547 1.00 62.41 97 GLU A N 1
ATOM 783 C CA . GLU A 1 97 ? -5.616 4.504 15.342 1.00 62.41 97 GLU A CA 1
ATOM 784 C C . GLU A 1 97 ? -5.076 4.623 16.775 1.00 62.41 97 GLU A C 1
ATOM 786 O O . GLU A 1 97 ? -5.786 4.148 17.694 1.00 62.41 97 GLU A O 1
#

Sequence (97 aa):
MTSKKIIERLQQLDWYVEYKTEHELALLLNACLDAGVGWYDGGNATEIVDSDPFPAPIGRSSKHRNDNLGFYVGLTDEALKQHQDITDWFFEELRNE

Secondary structure (DSSP, 8-state):
---HHHHHHHTT--EEEE--SHHHHHHHHHHHHHTT-BBTTS-BTT-------S--EEEE-SSSTT--BEE-TT--HHHHTTSEE-HHHHHHHHH--

Radius of gyration: 12.34 Å; chains: 1; bounding box: 29×26×32 Å

pLDDT: mean 76.77, std 13.26, range [47.12, 94.69]